Protein AF-A0A6I9MVF2-F1 (afdb_monomer_lite)

Sequence (99 aa):
SSSLHQGVPVLIVGHHILYGKQVKLEKPFAVLTKHSSHLQDIQGCRDSDNENNDVPQLPMETKQPGAPSTSYCVTAFIKRKLIFKTRPKPIITNVPKKL

pLDDT: mean 75.48, std 20.8, range [39.34, 98.25]

InterPro domains:
  IPR018607 Chromosome transmission fidelity protein 8 [PF09696] (10-91)

Foldseek 3Di:
DDDPPPAFDWDDDPQWIFTWHKDFDPDKDWDKDKDKPDDDPPDDDDDDDDDDDDDPDDDDDPPPPDDTDIDIDGDDIGGMDIDGPDDTDGNDPPDPDDD

Organism: NCBI:txid8208

Radius of gyration: 30.22 Å; chains: 1; bounding box: 76×67×52 Å

Structure (mmCIF, N/CA/C/O backbone):
data_AF-A0A6I9MVF2-F1
#
_entry.id   AF-A0A6I9MVF2-F1
#
loop_
_atom_site.group_PDB
_atom_site.id
_atom_site.type_symbol
_atom_site.label_atom_id
_atom_site.label_alt_id
_atom_site.label_comp_id
_atom_site.label_asym_id
_atom_site.label_entity_id
_atom_site.label_seq_id
_atom_site.pdbx_PDB_ins_code
_atom_site.Cartn_x
_atom_site.Cartn_y
_atom_site.Cartn_z
_atom_site.occupancy
_atom_site.B_iso_or_equiv
_atom_site.auth_seq_id
_atom_site.auth_comp_id
_atom_site.auth_asym_id
_atom_site.auth_atom_id
_atom_site.pdbx_PDB_model_num
ATOM 1 N N . SER A 1 1 ? -28.853 -15.454 -2.340 1.00 40.59 1 SER A N 1
ATOM 2 C CA . SER A 1 1 ? -27.614 -15.798 -1.612 1.00 40.59 1 SER A CA 1
ATOM 3 C C . SER A 1 1 ? -26.474 -15.619 -2.603 1.00 40.59 1 SER A C 1
ATOM 5 O O . SER A 1 1 ? -26.489 -16.326 -3.591 1.00 40.59 1 SER A O 1
ATOM 7 N N . SER A 1 2 ? -25.606 -14.609 -2.574 1.00 39.34 2 SER A N 1
ATOM 8 C CA . SER A 1 2 ? -24.815 -14.080 -1.460 1.00 39.34 2 SER A CA 1
ATOM 9 C C . SER A 1 2 ? -24.385 -12.629 -1.728 1.00 39.34 2 SER A C 1
ATOM 11 O O . SER A 1 2 ? -23.918 -12.302 -2.818 1.00 39.34 2 SER A O 1
ATOM 13 N N . SER A 1 3 ? -24.488 -11.783 -0.710 1.00 44.69 3 SER A N 1
ATOM 14 C CA . SER A 1 3 ? -23.910 -10.443 -0.630 1.00 44.69 3 SER A CA 1
ATOM 15 C C . SER A 1 3 ? -22.409 -10.447 -0.959 1.00 44.69 3 SER A C 1
ATOM 17 O O . SER A 1 3 ? -21.594 -10.900 -0.150 1.00 44.69 3 SER A O 1
ATOM 19 N N . LEU A 1 4 ? -22.015 -9.917 -2.123 1.00 45.94 4 LEU A N 1
ATOM 20 C CA . LEU A 1 4 ? -20.645 -9.435 -2.290 1.00 45.94 4 LEU A CA 1
ATOM 21 C C . LEU A 1 4 ? -20.443 -8.347 -1.237 1.00 45.94 4 LEU A C 1
ATOM 23 O O . LEU A 1 4 ? -21.151 -7.345 -1.225 1.00 45.94 4 LEU A O 1
ATOM 27 N N . HIS A 1 5 ? -19.525 -8.599 -0.313 1.00 49.34 5 HIS A N 1
ATOM 28 C CA . HIS A 1 5 ? -19.193 -7.728 0.802 1.00 49.34 5 HIS A CA 1
ATOM 29 C C . HIS A 1 5 ? -18.634 -6.406 0.252 1.00 49.34 5 HIS A C 1
ATOM 31 O O . HIS A 1 5 ? -17.425 -6.266 0.057 1.00 49.34 5 HIS A O 1
ATOM 37 N N . GLN A 1 6 ? -19.517 -5.455 -0.060 1.00 56.88 6 GLN A N 1
ATOM 38 C CA . GLN A 1 6 ? -19.155 -4.116 -0.510 1.00 56.88 6 GLN A CA 1
ATOM 39 C C . GLN A 1 6 ? -18.245 -3.482 0.551 1.00 56.88 6 GLN A C 1
ATOM 41 O O . GLN A 1 6 ? -18.665 -3.244 1.680 1.00 56.88 6 GLN A O 1
ATOM 46 N N . GLY A 1 7 ? -16.977 -3.256 0.202 1.00 74.62 7 GLY A N 1
ATOM 47 C CA . GLY A 1 7 ? -16.018 -2.543 1.053 1.00 74.62 7 GLY A CA 1
ATOM 48 C C . GLY A 1 7 ? -14.842 -3.359 1.598 1.00 74.62 7 GLY A C 1
ATOM 49 O O . GLY A 1 7 ? -13.948 -2.767 2.205 1.00 74.62 7 GLY A O 1
ATOM 50 N N . VAL A 1 8 ? -14.771 -4.676 1.369 1.00 86.75 8 VAL A N 1
ATOM 51 C CA . VAL A 1 8 ? -13.566 -5.459 1.709 1.00 86.75 8 VAL A CA 1
ATOM 52 C C . VAL A 1 8 ? -12.572 -5.393 0.541 1.00 86.75 8 VAL A C 1
ATOM 54 O O . VAL A 1 8 ? -12.904 -5.854 -0.550 1.00 86.75 8 VAL A O 1
ATOM 57 N N . PRO A 1 9 ? -11.357 -4.837 0.718 1.00 94.06 9 PRO A N 1
ATOM 58 C CA . PRO A 1 9 ? -10.376 -4.770 -0.359 1.00 94.06 9 PRO A CA 1
ATOM 59 C C . PRO A 1 9 ? -9.879 -6.172 -0.730 1.00 94.06 9 PRO A C 1
ATOM 61 O O . PRO A 1 9 ? -9.572 -6.988 0.143 1.00 94.06 9 PRO A O 1
ATOM 64 N N . VAL A 1 10 ? -9.748 -6.422 -2.030 1.00 93.50 10 VAL A N 1
ATOM 65 C CA . VAL A 1 10 ? -9.241 -7.676 -2.597 1.00 93.50 10 VAL A CA 1
ATOM 66 C C . VAL A 1 10 ? -7.981 -7.373 -3.401 1.00 93.50 10 VAL A C 1
ATOM 68 O O . VAL A 1 10 ? -7.967 -6.434 -4.192 1.00 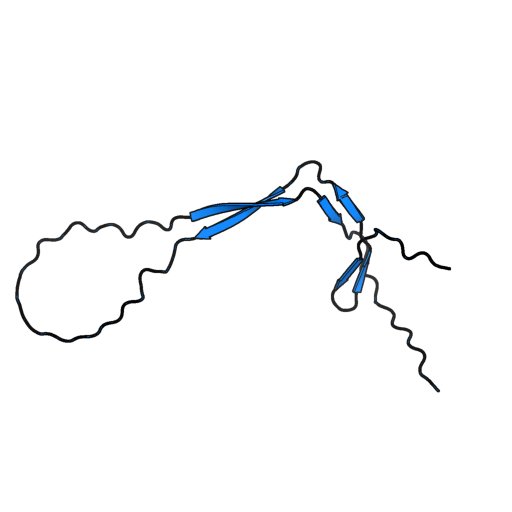93.50 10 VAL A O 1
ATOM 71 N N . LEU A 1 11 ? -6.926 -8.156 -3.187 1.00 94.69 11 LEU A N 1
ATOM 72 C CA . LEU A 1 11 ? -5.675 -8.082 -3.936 1.00 94.69 11 LEU A CA 1
ATOM 73 C C . LEU A 1 11 ? -5.453 -9.406 -4.666 1.00 94.69 11 LEU A C 1
ATOM 75 O O . LEU A 1 11 ? -5.470 -10.469 -4.045 1.00 94.69 11 LEU A O 1
ATOM 79 N N . ILE A 1 12 ? -5.238 -9.329 -5.977 1.00 95.06 12 ILE A N 1
ATOM 80 C CA . ILE A 1 12 ? -4.952 -10.477 -6.839 1.00 95.06 12 ILE A CA 1
ATOM 81 C C . ILE A 1 12 ? -3.511 -10.344 -7.332 1.00 95.06 12 ILE A C 1
ATOM 83 O O . ILE A 1 12 ? -3.153 -9.319 -7.908 1.00 95.06 12 ILE A O 1
ATOM 87 N N . VAL A 1 13 ? -2.684 -11.363 -7.086 1.00 93.69 13 VAL A N 1
ATOM 88 C CA . VAL A 1 13 ? -1.282 -11.411 -7.535 1.00 93.69 13 VAL A CA 1
ATOM 89 C C . VAL A 1 13 ? -0.981 -12.806 -8.069 1.00 93.69 13 VAL A C 1
ATOM 91 O O . VAL A 1 13 ? -0.997 -13.789 -7.322 1.00 93.69 13 VAL A O 1
ATOM 94 N N . GLY A 1 14 ? -0.715 -12.901 -9.373 1.00 91.06 14 GLY A N 1
ATOM 95 C CA . GLY A 1 14 ? -0.625 -14.189 -10.063 1.00 91.06 14 GLY A CA 1
ATOM 96 C C . GLY A 1 14 ? -1.903 -15.013 -9.860 1.00 91.06 14 GLY A C 1
ATOM 97 O O . GLY A 1 14 ? -3.004 -14.511 -10.055 1.00 91.06 14 GLY A O 1
ATOM 98 N N . HIS A 1 15 ? -1.755 -16.261 -9.404 1.00 91.38 15 HIS A N 1
ATOM 99 C CA . HIS A 1 15 ? -2.862 -17.188 -9.112 1.00 91.38 15 HIS A CA 1
ATOM 100 C C . HIS A 1 15 ? -3.414 -17.084 -7.681 1.00 91.38 15 HIS A C 1
ATOM 102 O O . HIS A 1 15 ? -4.144 -17.974 -7.233 1.00 91.38 15 HIS A O 1
ATOM 108 N N . HIS A 1 16 ? -3.048 -16.040 -6.936 1.00 91.50 16 HIS A N 1
ATOM 109 C CA . HIS A 1 16 ? -3.450 -15.889 -5.546 1.00 91.50 16 HIS A CA 1
ATOM 110 C C . HIS A 1 16 ? -4.431 -14.743 -5.332 1.00 91.50 16 HIS A C 1
ATOM 112 O O . HIS A 1 16 ? -4.282 -13.664 -5.904 1.00 91.50 16 HIS A O 1
ATOM 118 N N . ILE A 1 17 ? -5.373 -14.962 -4.416 1.00 94.50 17 ILE A N 1
ATOM 119 C CA . ILE A 1 17 ? -6.295 -13.952 -3.905 1.00 94.50 17 ILE A CA 1
ATOM 120 C C . ILE A 1 17 ? -6.041 -13.699 -2.415 1.00 94.50 17 ILE A C 1
ATOM 122 O O . ILE A 1 17 ? -5.945 -14.630 -1.607 1.00 94.50 17 ILE A O 1
ATOM 126 N N . LEU A 1 18 ? -5.940 -12.422 -2.049 1.00 94.81 18 LEU A N 1
ATOM 127 C CA . LEU A 1 18 ? -5.843 -11.955 -0.673 1.00 94.81 18 LEU A CA 1
ATOM 128 C C . LEU A 1 18 ? -7.023 -11.039 -0.360 1.00 94.81 18 LEU A C 1
ATOM 130 O O . LEU A 1 18 ? -7.311 -10.093 -1.090 1.00 94.81 18 LEU A O 1
ATOM 134 N N . TYR A 1 19 ? -7.657 -11.289 0.780 1.00 93.44 19 TYR A N 1
ATOM 135 C CA . TYR A 1 19 ? -8.687 -10.418 1.334 1.00 93.44 19 TYR A CA 1
ATOM 136 C C . TYR A 1 19 ? -8.067 -9.567 2.433 1.00 93.44 19 TYR A C 1
ATOM 138 O O . TYR A 1 19 ? -7.398 -10.084 3.337 1.00 93.44 19 TYR A O 1
ATOM 146 N N . GLY A 1 20 ? -8.257 -8.259 2.329 1.00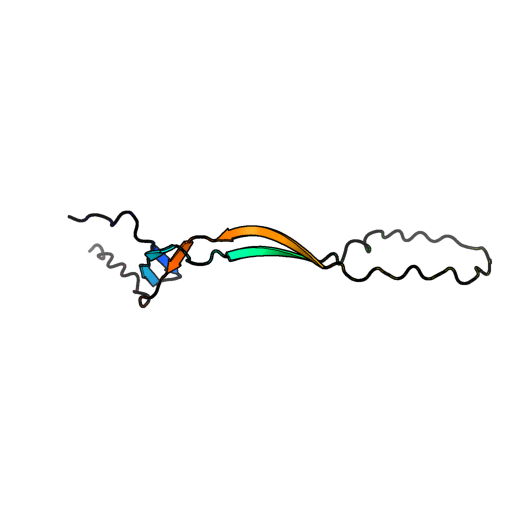 94.06 20 GLY A N 1
ATOM 147 C CA . GLY A 1 20 ? -7.652 -7.290 3.225 1.00 94.06 20 GLY A CA 1
ATOM 148 C C . GLY A 1 20 ? -8.669 -6.481 4.013 1.00 94.06 20 GLY A C 1
ATOM 149 O O . GLY A 1 20 ? -9.863 -6.762 4.028 1.00 94.06 20 GLY A O 1
ATOM 150 N N . LYS A 1 21 ? -8.177 -5.423 4.653 1.00 94.06 21 LYS A N 1
ATOM 151 C CA . LYS A 1 21 ? -8.997 -4.395 5.304 1.00 94.06 21 LYS A CA 1
ATOM 152 C C . LYS A 1 21 ? -8.386 -3.012 5.144 1.00 94.06 21 LYS A C 1
ATOM 154 O O . LYS A 1 21 ? -7.162 -2.881 5.121 1.00 94.06 21 LYS A O 1
ATOM 159 N N . GLN A 1 22 ? -9.222 -1.982 5.099 1.00 94.56 22 GLN A N 1
ATOM 160 C CA . GLN A 1 22 ? -8.765 -0.597 5.166 1.00 94.56 22 GLN A CA 1
ATOM 161 C C . GLN A 1 22 ? -8.544 -0.174 6.621 1.00 94.56 22 GLN A C 1
ATOM 163 O O . GLN A 1 22 ? -9.372 -0.442 7.488 1.00 94.56 22 GLN A O 1
ATOM 168 N N . VAL A 1 23 ? -7.436 0.513 6.893 1.00 95.56 23 VAL A N 1
ATOM 169 C CA . VAL A 1 23 ? -7.089 1.027 8.224 1.00 95.56 23 VAL A CA 1
ATOM 170 C C . VAL A 1 23 ? -6.632 2.478 8.106 1.00 95.56 23 VAL A C 1
ATOM 172 O O . VAL A 1 23 ? -5.813 2.805 7.245 1.00 95.56 23 VAL A O 1
ATOM 175 N N . LYS A 1 24 ? -7.155 3.358 8.969 1.00 97.00 24 LYS A N 1
ATOM 176 C CA . LYS A 1 24 ? -6.674 4.740 9.105 1.00 97.00 24 LYS A CA 1
ATOM 177 C C . LYS A 1 24 ? -5.327 4.733 9.826 1.00 97.00 24 LYS A C 1
ATOM 179 O O . LYS A 1 24 ? -5.163 4.033 10.819 1.00 97.00 24 LYS A O 1
ATOM 184 N N . LEU A 1 25 ? -4.368 5.487 9.308 1.00 97.31 25 LEU A N 1
ATOM 185 C CA . LEU A 1 25 ? -3.071 5.650 9.948 1.00 97.31 25 LEU A CA 1
ATOM 186 C C . LEU A 1 25 ? -3.192 6.678 11.071 1.00 97.31 25 LEU A C 1
ATOM 188 O O . LEU A 1 25 ? -3.716 7.768 10.846 1.00 97.31 25 LEU A O 1
ATOM 192 N N . GLU A 1 26 ? -2.702 6.326 12.258 1.00 97.19 26 GLU A N 1
ATOM 193 C CA . GLU A 1 26 ? -2.604 7.249 13.393 1.00 97.19 26 GLU A CA 1
ATOM 194 C C . GLU A 1 26 ? -1.656 8.410 13.068 1.00 97.19 26 GLU A C 1
ATOM 196 O O . GLU A 1 26 ? -1.995 9.571 13.276 1.00 97.19 26 GLU A O 1
ATOM 201 N N . LYS A 1 27 ? -0.523 8.096 12.430 1.00 97.69 27 LYS A N 1
ATOM 202 C CA . LYS A 1 27 ? 0.428 9.064 11.883 1.00 97.69 27 LYS A CA 1
ATOM 203 C C . LYS A 1 27 ? 0.464 8.955 10.351 1.00 97.69 27 LYS A C 1
ATOM 205 O O . LYS A 1 27 ? 0.967 7.951 9.841 1.00 97.69 27 LYS A O 1
ATOM 210 N N . PRO A 1 28 ? -0.095 9.928 9.605 1.00 98.00 28 PRO A N 1
ATOM 211 C CA . PRO A 1 28 ? -0.023 9.948 8.145 1.00 98.00 28 PRO A CA 1
ATOM 212 C C . PRO A 1 28 ? 1.418 10.041 7.630 1.00 98.00 28 PRO A C 1
ATOM 214 O O . PRO A 1 28 ? 2.275 10.631 8.286 1.00 98.00 28 PRO A O 1
ATOM 217 N N . PHE A 1 29 ? 1.665 9.513 6.431 1.00 98.00 29 PHE A N 1
ATOM 218 C CA . PHE A 1 29 ? 2.962 9.633 5.755 1.00 98.00 29 PHE A CA 1
ATOM 219 C C . PHE A 1 29 ? 2.902 10.686 4.654 1.00 98.00 29 PHE A C 1
ATOM 221 O O . PHE A 1 29 ? 1.929 10.725 3.905 1.00 98.00 29 PHE A O 1
ATOM 228 N N . ALA A 1 30 ? 3.943 11.504 4.525 1.00 97.94 30 ALA A N 1
ATOM 229 C CA . ALA A 1 30 ? 4.160 12.314 3.332 1.00 97.94 30 ALA A CA 1
ATOM 230 C C . ALA A 1 30 ? 4.941 11.494 2.297 1.00 97.94 30 ALA A C 1
ATOM 232 O O . ALA A 1 30 ? 5.867 10.764 2.650 1.00 97.94 30 ALA A O 1
ATOM 233 N N . VAL A 1 31 ? 4.567 11.611 1.028 1.00 97.94 31 VAL A N 1
ATOM 234 C CA . VAL A 1 31 ? 5.317 11.061 -0.102 1.00 97.94 31 VAL A CA 1
ATOM 235 C C . VAL A 1 31 ? 6.235 12.160 -0.614 1.00 97.94 31 VAL A C 1
ATOM 237 O O . VAL A 1 31 ? 5.762 13.252 -0.925 1.00 97.94 31 VAL A O 1
ATOM 240 N N . LEU A 1 32 ? 7.538 11.882 -0.661 1.00 97.62 32 LEU A N 1
ATOM 241 C CA . LEU A 1 32 ? 8.549 12.803 -1.165 1.00 97.62 32 LEU A CA 1
ATOM 242 C C . LEU A 1 32 ? 9.152 12.225 -2.444 1.00 97.62 32 LEU A C 1
ATOM 244 O O . LEU A 1 32 ? 9.638 11.094 -2.443 1.00 97.62 32 LEU A O 1
ATOM 248 N N . THR A 1 33 ? 9.153 13.009 -3.514 1.00 96.44 33 THR A N 1
ATOM 249 C CA . THR A 1 33 ? 9.818 12.669 -4.772 1.00 96.44 33 THR A CA 1
ATOM 250 C C . THR A 1 33 ? 11.168 13.365 -4.818 1.00 96.44 33 THR A C 1
ATOM 252 O O . THR A 1 33 ? 11.241 14.585 -4.682 1.00 96.44 33 THR A O 1
ATOM 255 N N . LYS A 1 34 ? 12.239 12.587 -4.991 1.00 93.81 34 LYS A N 1
ATOM 256 C CA . LYS A 1 34 ? 13.598 13.106 -5.169 1.00 93.81 34 LYS A CA 1
ATOM 257 C C . LYS A 1 34 ? 13.777 13.616 -6.596 1.00 93.81 34 LYS A C 1
ATOM 259 O O . LYS A 1 34 ? 13.473 12.897 -7.544 1.00 93.81 34 LYS A O 1
ATOM 264 N N . HIS A 1 35 ? 14.356 14.798 -6.734 1.00 89.25 35 HIS A N 1
ATOM 265 C CA . HIS A 1 35 ? 14.853 15.342 -7.987 1.00 89.25 35 HIS A CA 1
ATOM 266 C C . HIS A 1 35 ? 16.375 15.480 -7.876 1.00 89.25 35 HIS A C 1
ATOM 268 O O . HIS A 1 35 ? 16.888 16.148 -6.976 1.00 89.25 35 HIS A O 1
ATOM 274 N N . SER A 1 36 ? 17.105 14.799 -8.757 1.00 85.44 36 SER A N 1
ATOM 275 C CA . SER A 1 36 ? 18.551 14.969 -8.909 1.00 85.44 36 SER A CA 1
ATOM 276 C C . SER A 1 36 ? 18.823 15.718 -10.202 1.00 85.44 36 SER A C 1
ATOM 278 O O . SER A 1 36 ? 18.562 15.186 -11.282 1.00 85.44 36 SER A O 1
ATOM 280 N N . SER A 1 37 ? 19.363 16.926 -10.102 1.00 70.75 37 SER A N 1
ATOM 281 C CA . SER A 1 37 ? 19.874 17.665 -11.256 1.00 70.75 37 SER A CA 1
ATOM 282 C C . SER A 1 37 ? 21.247 17.096 -11.600 1.00 70.75 37 SER A C 1
ATOM 284 O O . SER A 1 37 ? 22.268 17.530 -11.075 1.00 70.75 37 SER A O 1
ATOM 286 N N . HIS A 1 38 ? 21.276 16.055 -12.424 1.00 66.38 38 HIS A 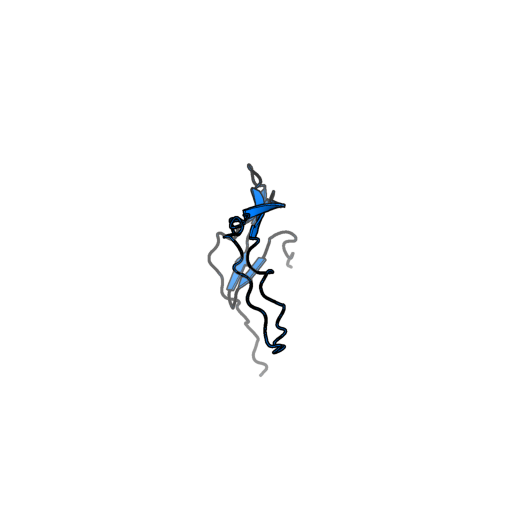N 1
ATOM 287 C CA . HIS A 1 38 ? 22.502 15.596 -13.061 1.00 66.38 38 HIS A CA 1
ATOM 288 C C . HIS A 1 38 ? 22.137 15.122 -14.470 1.00 66.38 38 HIS A C 1
ATOM 290 O O . HIS A 1 38 ? 21.302 14.231 -14.605 1.00 66.38 38 HIS A O 1
ATOM 296 N N . LEU A 1 39 ? 22.799 15.706 -15.480 1.00 61.97 39 LEU A N 1
ATOM 297 C CA . LEU A 1 39 ? 22.729 15.433 -16.931 1.00 61.97 39 LEU A CA 1
ATOM 298 C C . LEU A 1 39 ? 21.740 16.265 -17.774 1.00 61.97 39 LEU A C 1
ATOM 300 O O . LEU A 1 39 ? 20.791 15.702 -18.308 1.00 61.97 39 LEU A O 1
ATOM 304 N N . GLN A 1 40 ? 22.017 17.560 -17.997 1.00 55.81 40 GLN A N 1
ATOM 305 C CA . GLN A 1 40 ? 21.602 18.265 -19.234 1.00 55.81 40 GLN A CA 1
ATOM 306 C C . GLN A 1 40 ? 22.647 19.271 -19.783 1.00 55.81 40 GLN A C 1
ATOM 308 O O . GLN A 1 40 ? 22.281 20.148 -20.551 1.00 55.81 40 GLN A O 1
ATOM 313 N N . ASP A 1 41 ? 23.946 19.117 -19.481 1.00 51.47 41 ASP A N 1
ATOM 314 C CA . ASP A 1 41 ? 25.010 19.980 -20.052 1.00 51.47 41 ASP A CA 1
ATOM 315 C C . ASP A 1 41 ? 25.926 19.263 -21.066 1.00 51.47 41 ASP A C 1
ATOM 317 O O . ASP A 1 41 ? 27.014 19.740 -21.371 1.00 51.47 41 ASP A O 1
ATOM 321 N N . ILE A 1 42 ? 25.512 18.119 -21.627 1.00 59.69 42 ILE A N 1
ATOM 322 C CA . ILE A 1 42 ? 26.207 17.519 -22.782 1.00 59.69 42 ILE A CA 1
ATOM 323 C C . ILE A 1 42 ? 25.179 17.134 -23.848 1.00 59.69 42 ILE A C 1
ATOM 325 O O . ILE A 1 42 ? 24.818 15.973 -23.995 1.00 59.69 42 ILE A O 1
ATOM 329 N N . GLN A 1 43 ? 24.695 18.128 -24.594 1.00 52.72 43 GLN A N 1
ATOM 330 C CA . GLN A 1 43 ? 24.157 17.920 -25.940 1.00 52.72 43 GLN A CA 1
ATOM 331 C C . GLN A 1 43 ? 24.321 19.211 -26.753 1.00 52.72 43 GLN A C 1
ATOM 333 O O . GLN A 1 43 ? 23.506 20.125 -26.688 1.00 52.72 43 GLN A O 1
ATOM 338 N N . GLY A 1 44 ? 25.406 19.273 -27.521 1.00 39.72 44 GLY A N 1
ATOM 339 C CA . GLY A 1 44 ? 25.727 20.386 -28.409 1.00 39.72 44 GLY A CA 1
ATOM 340 C C . GLY A 1 44 ? 26.956 20.084 -29.257 1.00 39.72 44 GLY A C 1
ATOM 341 O O . GLY A 1 44 ? 27.927 20.825 -29.235 1.00 39.72 44 GLY A O 1
ATOM 342 N N . CYS A 1 45 ? 26.924 18.952 -29.954 1.00 51.66 45 CYS A N 1
ATOM 343 C CA . CYS A 1 45 ? 27.868 18.571 -30.996 1.00 51.66 45 CYS A CA 1
ATOM 344 C C . CYS A 1 45 ? 27.789 19.579 -32.153 1.00 51.66 45 CYS A C 1
ATOM 346 O O . CYS A 1 45 ? 26.773 19.653 -32.845 1.00 51.66 45 CYS A O 1
ATOM 348 N N . ARG A 1 46 ? 28.870 20.325 -32.377 1.00 43.62 46 ARG A N 1
ATOM 349 C CA . ARG A 1 46 ? 29.224 20.869 -33.689 1.00 43.62 46 ARG A CA 1
ATOM 350 C C . ARG A 1 46 ? 30.731 20.737 -33.857 1.00 43.62 46 ARG A C 1
ATOM 352 O O . ARG A 1 46 ? 31.484 21.585 -33.393 1.00 43.62 46 ARG A O 1
ATOM 359 N N . ASP A 1 47 ? 31.124 19.655 -34.518 1.00 44.06 47 ASP A N 1
ATOM 360 C CA . ASP A 1 47 ? 32.391 19.576 -35.232 1.00 44.06 47 ASP A CA 1
ATOM 361 C C . ASP A 1 47 ? 32.347 20.641 -36.333 1.00 44.06 47 ASP A C 1
ATOM 363 O O . ASP A 1 47 ? 31.446 20.637 -37.175 1.00 44.06 47 ASP A O 1
ATOM 367 N N . SER A 1 48 ? 33.258 21.607 -36.285 1.00 55.22 48 SER A N 1
ATOM 368 C CA . SER A 1 48 ? 33.521 22.485 -37.419 1.00 55.22 48 SER A CA 1
ATOM 369 C C . SER A 1 48 ? 34.963 22.954 -37.316 1.00 55.22 48 SER A C 1
ATOM 371 O O . SER A 1 48 ? 35.294 23.844 -36.534 1.00 55.22 48 SER A O 1
ATOM 373 N N . ASP A 1 49 ? 35.806 22.288 -38.093 1.00 48.75 49 ASP A N 1
ATOM 374 C CA . ASP A 1 49 ? 37.214 22.591 -38.294 1.00 48.75 49 ASP A CA 1
ATOM 375 C C . ASP A 1 49 ? 37.376 24.054 -38.733 1.00 48.75 49 ASP A C 1
ATOM 377 O O . ASP A 1 49 ? 36.790 24.471 -39.735 1.00 48.75 49 ASP A O 1
ATOM 381 N N . ASN A 1 50 ? 38.158 24.851 -38.000 1.00 54.31 50 ASN A N 1
ATOM 382 C CA . ASN A 1 50 ? 38.696 26.097 -38.540 1.00 54.31 50 ASN A CA 1
ATOM 383 C C . ASN A 1 50 ? 40.033 26.453 -37.882 1.00 54.31 50 ASN A C 1
ATOM 385 O O . ASN A 1 50 ? 40.151 26.511 -36.658 1.00 54.31 50 ASN A O 1
ATOM 389 N N . GLU A 1 51 ? 41.033 26.659 -38.732 1.00 49.47 51 GLU A N 1
ATOM 390 C CA . GLU A 1 51 ? 42.437 26.855 -38.397 1.00 49.47 51 GLU A CA 1
ATOM 391 C C . GLU A 1 51 ? 42.761 28.252 -37.836 1.00 49.47 51 GLU A C 1
ATOM 393 O O . GLU A 1 51 ? 42.118 29.246 -38.170 1.00 49.47 51 GLU A O 1
ATOM 398 N N . ASN A 1 52 ? 43.878 28.291 -37.094 1.00 51.03 52 ASN A N 1
ATOM 399 C CA . ASN A 1 52 ? 44.730 29.432 -36.736 1.00 51.03 52 ASN A CA 1
ATOM 400 C C . ASN A 1 52 ? 44.157 30.494 -35.779 1.00 51.03 52 ASN A C 1
ATOM 402 O O . ASN A 1 52 ? 43.184 31.174 -36.083 1.00 51.03 52 ASN A O 1
ATOM 406 N N . ASN A 1 53 ? 44.835 30.681 -34.637 1.00 49.72 53 ASN A N 1
ATOM 407 C CA . ASN A 1 53 ? 45.478 31.936 -34.203 1.00 49.72 53 ASN A CA 1
ATOM 408 C C . ASN A 1 53 ? 46.052 31.770 -32.775 1.00 49.72 53 ASN A C 1
ATOM 410 O O . ASN A 1 53 ? 45.312 31.530 -31.821 1.00 49.72 53 ASN A O 1
ATOM 414 N N . ASP A 1 54 ? 47.374 31.918 -32.643 1.00 54.72 54 ASP A N 1
ATOM 415 C CA . ASP A 1 54 ? 48.122 31.965 -31.381 1.00 54.72 54 ASP A CA 1
ATOM 416 C C . ASP A 1 54 ? 47.682 33.139 -30.488 1.00 54.72 54 ASP A C 1
ATOM 418 O O . ASP A 1 54 ? 47.925 34.303 -30.811 1.00 54.72 54 ASP A O 1
ATOM 422 N N . VAL A 1 55 ? 47.103 32.841 -29.319 1.00 60.53 55 VAL A N 1
ATOM 423 C CA . VAL A 1 55 ? 46.975 33.793 -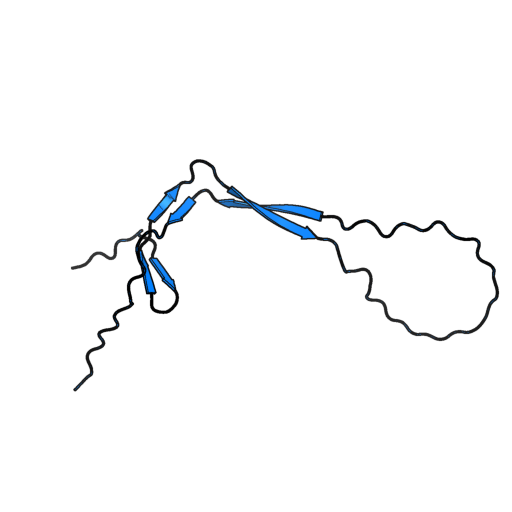28.203 1.00 60.53 55 VAL A CA 1
ATOM 424 C C . VAL A 1 55 ? 47.166 33.035 -26.881 1.00 60.53 55 VAL A C 1
ATOM 426 O O . VAL A 1 55 ? 46.338 32.180 -26.560 1.00 60.53 55 VAL A O 1
ATOM 429 N N . PRO A 1 56 ? 48.198 33.329 -26.064 1.00 48.97 56 PRO A N 1
ATOM 430 C CA . PRO A 1 56 ? 48.305 32.769 -24.720 1.00 48.97 56 PRO A CA 1
ATOM 431 C C . PRO A 1 56 ? 47.225 33.394 -23.824 1.00 48.97 56 PRO A C 1
ATOM 433 O O . PRO A 1 56 ? 47.380 34.506 -23.318 1.00 48.97 56 PRO A O 1
ATOM 436 N N . GLN A 1 57 ? 46.099 32.701 -23.645 1.00 47.19 57 GLN A N 1
ATOM 437 C CA . GLN A 1 57 ? 45.097 33.073 -22.648 1.00 47.19 57 GLN A CA 1
ATOM 438 C C . GLN A 1 57 ? 45.592 32.684 -21.250 1.00 47.19 57 GLN A C 1
ATOM 440 O O . GLN A 1 57 ? 45.886 31.523 -20.968 1.00 47.19 57 GLN A O 1
ATOM 445 N N . LEU A 1 58 ? 45.685 33.689 -20.378 1.00 48.53 58 LEU A N 1
ATOM 446 C CA . LEU A 1 58 ? 45.887 33.556 -18.934 1.00 48.53 58 LEU A CA 1
ATOM 447 C C . LEU A 1 58 ? 44.844 32.583 -18.342 1.00 48.53 58 LEU A C 1
ATOM 449 O O . LEU A 1 58 ? 43.715 32.566 -18.838 1.00 48.53 58 LEU A O 1
ATOM 453 N N . PRO A 1 59 ? 45.158 31.799 -17.288 1.00 46.66 59 PRO A N 1
ATOM 454 C CA . PRO A 1 59 ? 44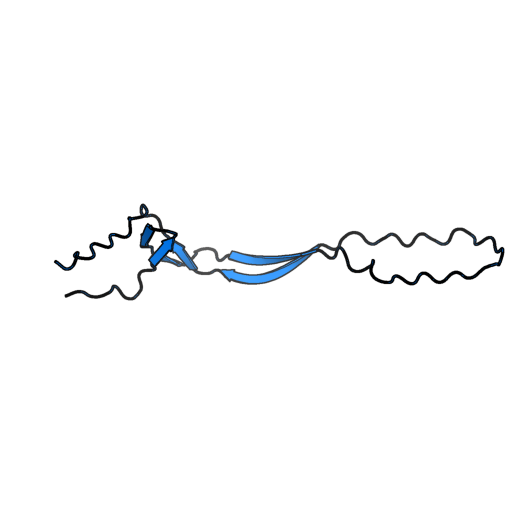.226 30.815 -16.748 1.00 46.66 59 PRO A CA 1
ATOM 455 C C . PRO A 1 59 ? 43.002 31.533 -16.170 1.00 46.66 59 PRO A C 1
ATOM 457 O O . PRO A 1 59 ? 43.060 32.123 -15.091 1.00 46.66 59 PRO A O 1
ATOM 460 N N . MET A 1 60 ? 41.904 31.524 -16.925 1.00 57.16 60 MET A N 1
ATOM 461 C CA . MET A 1 60 ? 40.599 31.981 -16.467 1.00 57.16 60 MET A CA 1
ATOM 462 C C . MET A 1 60 ? 40.164 31.139 -15.268 1.00 57.16 60 MET A C 1
ATOM 464 O O . MET A 1 60 ? 40.310 29.917 -15.276 1.00 57.16 60 MET A O 1
ATOM 468 N N . GLU A 1 61 ? 39.615 31.806 -14.251 1.00 53.69 61 GLU A N 1
ATOM 469 C CA . GLU A 1 61 ? 38.998 31.179 -13.085 1.00 53.69 61 GLU A CA 1
ATOM 470 C C . GLU A 1 61 ? 38.103 30.006 -13.490 1.00 53.69 61 GLU A C 1
ATOM 472 O O . GLU A 1 61 ? 37.102 30.162 -14.198 1.00 53.69 61 GLU A O 1
ATOM 477 N N . THR A 1 62 ? 38.450 28.818 -13.000 1.00 53.41 62 THR A N 1
ATOM 478 C CA . THR A 1 62 ? 37.628 27.622 -13.121 1.00 53.41 62 THR A CA 1
ATOM 479 C C . THR A 1 62 ? 36.314 27.865 -12.381 1.00 53.41 62 THR A C 1
ATOM 481 O O . THR A 1 62 ? 36.227 27.689 -11.164 1.00 53.41 62 THR A O 1
ATOM 484 N N . LYS A 1 63 ? 35.263 28.259 -13.110 1.00 53.22 63 LYS A N 1
ATOM 485 C CA . LYS A 1 63 ? 33.885 28.097 -12.641 1.00 53.22 63 LYS A CA 1
ATOM 486 C C . LYS A 1 63 ? 33.713 26.624 -12.286 1.00 53.22 63 LYS A C 1
ATOM 488 O O . LYS A 1 63 ? 33.730 25.763 -13.161 1.00 53.22 63 LYS A O 1
ATOM 493 N N . GLN A 1 64 ? 33.626 26.346 -10.991 1.00 59.50 64 GLN A N 1
ATOM 494 C CA . GLN A 1 64 ? 33.442 24.998 -10.479 1.00 59.50 64 GLN A CA 1
ATOM 495 C C . GLN A 1 64 ? 32.176 24.398 -11.113 1.00 59.50 64 GLN A C 1
ATOM 497 O O . GLN A 1 64 ? 31.129 25.053 -11.070 1.00 59.50 64 GLN A O 1
ATOM 502 N N . PRO A 1 65 ? 32.231 23.190 -11.702 1.00 54.34 65 PRO A N 1
ATOM 503 C CA . PRO A 1 65 ? 31.024 22.486 -12.110 1.00 54.34 65 PRO A CA 1
ATOM 504 C C . PRO A 1 65 ? 30.188 22.251 -10.848 1.00 54.34 65 PRO A C 1
ATOM 506 O O . PRO A 1 65 ? 30.619 21.568 -9.917 1.00 54.34 65 PRO A O 1
ATOM 509 N N . GLY A 1 66 ? 29.042 22.929 -10.781 1.00 60.69 66 GLY A N 1
ATOM 510 C CA . GLY A 1 66 ? 28.195 22.993 -9.597 1.00 60.69 66 GLY A CA 1
ATOM 511 C C . GLY A 1 66 ? 27.857 21.600 -9.078 1.00 60.69 66 GLY A C 1
ATOM 512 O O . GLY A 1 66 ? 27.451 20.724 -9.839 1.00 60.69 66 GLY A O 1
ATOM 513 N N . ALA A 1 67 ? 28.041 21.400 -7.772 1.00 65.25 67 ALA A N 1
ATOM 514 C CA . ALA A 1 67 ? 27.689 20.159 -7.097 1.00 65.25 67 ALA A CA 1
ATOM 515 C C . ALA A 1 67 ? 26.245 19.740 -7.446 1.00 65.25 67 ALA A C 1
ATOM 517 O O . ALA A 1 67 ? 25.374 20.610 -7.567 1.00 65.25 67 ALA A O 1
ATOM 518 N N . PRO A 1 68 ? 25.956 18.431 -7.583 1.00 70.94 68 PRO A N 1
ATOM 519 C CA . PRO A 1 68 ? 24.621 17.968 -7.937 1.00 70.94 68 PRO A CA 1
ATOM 520 C C . PRO A 1 68 ? 23.609 18.461 -6.901 1.00 70.94 68 PRO A C 1
ATOM 522 O O . PRO A 1 68 ? 23.634 18.053 -5.735 1.00 70.94 68 PRO A O 1
ATOM 525 N N . SER A 1 69 ? 22.699 19.338 -7.322 1.00 80.31 69 SER A N 1
ATOM 526 C CA . SER A 1 69 ? 21.626 19.798 -6.451 1.00 80.31 69 SER A CA 1
ATOM 527 C C . SER A 1 69 ? 20.610 18.667 -6.295 1.00 80.31 69 SER A C 1
ATOM 529 O O . SER A 1 69 ? 20.004 18.185 -7.252 1.00 80.31 69 SER A O 1
ATOM 531 N N . THR A 1 70 ? 20.472 18.185 -5.061 1.00 89.75 70 THR A N 1
ATOM 532 C CA . THR A 1 70 ? 19.415 17.246 -4.683 1.00 89.75 70 THR A CA 1
ATOM 533 C C . THR A 1 70 ? 18.281 18.040 -4.060 1.00 89.75 70 THR A C 1
ATOM 535 O O . THR A 1 70 ? 18.478 18.699 -3.041 1.00 89.75 70 THR A O 1
ATOM 538 N N . SER A 1 71 ? 17.089 17.946 -4.635 1.00 92.25 71 SER A N 1
ATOM 539 C CA . SER A 1 71 ? 15.872 18.519 -4.062 1.00 92.25 71 SER A CA 1
ATOM 540 C C . SER A 1 71 ? 14.800 17.444 -3.888 1.00 92.25 71 SER A C 1
ATOM 542 O O . SER A 1 71 ? 14.857 16.374 -4.495 1.00 92.25 71 SER A O 1
ATOM 544 N N . TYR A 1 72 ? 13.835 17.696 -3.005 1.00 95.25 72 TYR A N 1
ATOM 545 C CA . TYR A 1 72 ? 12.704 16.803 -2.766 1.00 95.25 72 TYR A CA 1
ATOM 546 C C . TYR A 1 72 ? 11.408 17.606 -2.810 1.00 95.25 72 TYR A C 1
ATOM 548 O O . TYR A 1 72 ? 11.320 18.670 -2.200 1.00 95.25 72 TYR A O 1
ATOM 556 N N . CYS A 1 73 ? 10.397 17.083 -3.495 1.00 95.62 73 CYS A N 1
ATOM 557 C CA . CYS A 1 73 ? 9.061 17.667 -3.545 1.00 95.62 73 CYS A CA 1
ATOM 558 C C . CYS A 1 73 ? 8.072 16.779 -2.784 1.00 95.62 73 CYS A C 1
ATOM 560 O O . CYS A 1 73 ? 8.090 15.558 -2.944 1.00 95.62 73 CYS A O 1
ATOM 562 N N . VAL A 1 74 ? 7.199 17.371 -1.964 1.00 97.19 74 VAL A N 1
ATOM 563 C CA . VAL A 1 74 ? 6.109 16.637 -1.305 1.00 97.19 74 VAL A CA 1
ATOM 564 C C . VAL A 1 74 ? 4.965 16.463 -2.301 1.00 97.19 74 VAL A C 1
ATOM 566 O O . VAL A 1 74 ? 4.363 17.444 -2.725 1.00 97.19 74 VAL A O 1
ATOM 569 N N . THR A 1 75 ? 4.643 15.222 -2.657 1.00 97.12 75 THR A N 1
ATOM 570 C CA . THR A 1 75 ? 3.665 14.920 -3.716 1.00 97.12 75 THR A CA 1
ATOM 571 C C . THR A 1 75 ? 2.316 14.444 -3.191 1.00 97.12 75 THR A C 1
ATOM 573 O O . THR A 1 75 ? 1.296 14.672 -3.837 1.00 97.12 75 THR A O 1
ATOM 576 N N . ALA A 1 76 ? 2.268 13.801 -2.021 1.00 97.88 76 ALA A N 1
ATOM 577 C CA . ALA A 1 76 ? 1.017 13.296 -1.454 1.00 97.88 76 ALA A CA 1
ATOM 578 C C . ALA A 1 76 ? 1.084 13.073 0.064 1.00 97.88 76 ALA A C 1
ATOM 580 O O . ALA A 1 76 ? 2.160 12.971 0.647 1.00 97.88 76 ALA A O 1
ATOM 581 N N . PHE A 1 77 ? -0.087 12.903 0.692 1.00 98.00 77 PHE A N 1
ATOM 582 C CA . PHE A 1 77 ? -0.224 12.446 2.078 1.00 98.00 77 PHE A CA 1
ATOM 583 C C . PHE A 1 77 ? -1.035 11.149 2.160 1.00 98.00 77 PHE A C 1
ATOM 585 O O . PHE A 1 77 ? -2.234 11.121 1.874 1.00 98.00 77 PHE A O 1
ATOM 592 N N . ILE A 1 78 ? -0.412 10.075 2.631 1.00 98.25 78 ILE A N 1
ATOM 593 C CA . ILE A 1 78 ? -1.046 8.778 2.861 1.00 98.25 78 ILE A CA 1
ATOM 594 C C . ILE A 1 78 ? -1.666 8.776 4.263 1.00 98.25 78 ILE A C 1
ATOM 596 O O . ILE A 1 78 ? -0.963 8.725 5.270 1.00 98.25 78 ILE A O 1
ATOM 600 N N . LYS A 1 79 ? -3.003 8.810 4.335 1.00 98.06 79 LYS A N 1
ATOM 601 C CA . LYS A 1 79 ? -3.776 8.806 5.600 1.00 98.06 79 LYS A CA 1
ATOM 602 C C . LYS A 1 79 ? -4.409 7.451 5.935 1.00 98.06 79 LYS A C 1
ATOM 604 O O . LYS A 1 79 ? -4.872 7.238 7.055 1.00 98.06 79 LYS A O 1
ATOM 609 N N . ARG A 1 80 ? -4.482 6.534 4.967 1.00 97.12 80 ARG A N 1
ATOM 610 C CA . ARG A 1 80 ? -5.081 5.198 5.110 1.00 97.12 80 ARG A CA 1
ATOM 611 C C . ARG A 1 80 ? -4.223 4.169 4.381 1.00 97.12 80 ARG A C 1
ATOM 613 O O . ARG A 1 80 ? -3.563 4.516 3.407 1.00 97.12 80 ARG A O 1
ATOM 620 N N . LYS A 1 81 ? -4.258 2.917 4.834 1.00 95.75 81 LYS A N 1
ATOM 621 C CA . LYS A 1 81 ? -3.617 1.776 4.167 1.00 95.75 81 LYS A CA 1
ATOM 622 C C . LYS A 1 81 ? -4.579 0.605 4.021 1.00 95.75 81 LYS A C 1
ATOM 624 O O . LYS A 1 81 ? -5.464 0.425 4.858 1.00 95.75 81 LYS A O 1
ATOM 629 N N . LEU A 1 82 ? -4.364 -0.208 2.993 1.00 96.62 82 LEU A N 1
ATOM 630 C CA . LEU A 1 82 ? -4.977 -1.526 2.869 1.00 96.62 82 LEU A CA 1
ATOM 631 C C . LEU A 1 82 ? -4.015 -2.561 3.460 1.00 96.62 82 LEU A C 1
ATOM 633 O O . LEU A 1 82 ? -2.823 -2.546 3.168 1.00 96.62 82 LEU A O 1
ATOM 637 N N . ILE A 1 83 ? -4.514 -3.427 4.336 1.00 95.69 83 ILE A N 1
ATOM 638 C CA . ILE A 1 83 ? -3.726 -4.455 5.017 1.00 95.69 83 ILE A CA 1
ATOM 639 C C . ILE A 1 83 ? -4.214 -5.830 4.571 1.00 95.69 83 ILE A C 1
ATOM 641 O O . ILE A 1 83 ? -5.363 -6.175 4.837 1.00 95.69 83 ILE A O 1
ATOM 645 N N . PHE A 1 84 ? -3.316 -6.637 4.007 1.00 96.69 84 PHE A N 1
ATOM 646 C CA . PHE A 1 84 ? -3.550 -8.033 3.631 1.00 96.69 84 PHE A CA 1
ATOM 647 C C . PHE A 1 84 ? -2.690 -8.939 4.522 1.00 96.69 84 PHE A C 1
ATOM 649 O O . PHE A 1 84 ? -1.535 -9.208 4.221 1.00 96.69 84 PHE A O 1
ATOM 656 N N . LYS A 1 85 ? -3.224 -9.335 5.684 1.00 93.56 85 LYS A N 1
ATOM 657 C CA . LYS A 1 85 ? -2.506 -10.153 6.689 1.00 93.56 85 LYS A CA 1
ATOM 658 C C . LYS A 1 85 ? -2.761 -11.658 6.561 1.00 93.56 85 LYS A C 1
ATOM 660 O O . LYS A 1 85 ? -2.162 -12.439 7.289 1.00 93.56 85 LYS A O 1
ATOM 665 N N . THR A 1 86 ? -3.697 -12.057 5.706 1.00 92.31 86 THR A N 1
ATOM 666 C CA . THR A 1 86 ? -4.109 -13.453 5.547 1.00 92.31 86 THR A CA 1
ATOM 667 C C . THR A 1 86 ? -3.246 -14.155 4.504 1.00 92.31 86 THR A C 1
ATOM 669 O O . THR A 1 86 ? -2.729 -13.520 3.584 1.00 92.31 86 THR A O 1
ATOM 672 N N . ARG A 1 87 ? -3.075 -15.477 4.650 1.00 92.56 87 ARG A N 1
ATOM 673 C CA . ARG A 1 87 ? -2.319 -16.284 3.686 1.00 92.56 87 ARG A CA 1
ATOM 674 C C . ARG A 1 87 ? -2.979 -16.202 2.300 1.00 92.56 87 ARG A C 1
ATOM 676 O O . ARG A 1 87 ? -4.206 -16.333 2.230 1.00 92.56 87 ARG A O 1
ATOM 683 N N . PRO A 1 88 ? -2.195 -16.063 1.215 1.00 94.38 88 PRO A N 1
ATOM 684 C CA . PRO A 1 88 ? -2.727 -16.096 -0.139 1.00 94.38 88 PRO A CA 1
ATOM 685 C C . PRO A 1 88 ? -3.509 -17.389 -0.392 1.00 94.38 88 PRO A C 1
ATOM 687 O O . PRO A 1 88 ? -3.017 -18.492 -0.122 1.00 94.38 88 PRO A O 1
ATOM 690 N N . LYS A 1 89 ? -4.747 -17.251 -0.874 1.00 91.62 89 LYS A N 1
ATOM 691 C CA . LYS A 1 89 ? -5.585 -18.389 -1.261 1.00 91.62 89 LYS A CA 1
ATOM 692 C C . LYS A 1 89 ? -5.415 -18.652 -2.759 1.00 91.62 89 LYS A C 1
ATOM 694 O O . LYS A 1 89 ? -5.343 -17.680 -3.510 1.00 91.62 89 LYS A O 1
ATOM 699 N N . PRO A 1 90 ? -5.350 -19.916 -3.206 1.00 89.81 90 PRO A N 1
ATOM 700 C CA . PRO A 1 90 ? -5.371 -20.212 -4.632 1.00 89.81 90 PRO A CA 1
ATOM 701 C C . PRO A 1 90 ? -6.710 -19.770 -5.231 1.00 89.81 90 PRO A C 1
ATOM 703 O O . PRO A 1 90 ? -7.760 -19.901 -4.593 1.00 89.81 90 PRO A O 1
ATOM 706 N N . ILE A 1 91 ? -6.678 -19.255 -6.455 1.00 88.50 91 ILE A N 1
ATOM 707 C CA . ILE A 1 91 ? -7.891 -19.010 -7.233 1.00 88.50 91 ILE A CA 1
ATOM 708 C C . ILE A 1 91 ? -8.350 -20.361 -7.780 1.00 88.50 91 ILE A C 1
ATOM 710 O O . ILE A 1 91 ? -7.728 -20.925 -8.676 1.00 88.50 91 ILE A O 1
ATOM 714 N N . ILE A 1 92 ? -9.421 -20.905 -7.206 1.00 78.31 92 ILE A N 1
ATOM 715 C CA . ILE A 1 92 ? -9.988 -22.175 -7.656 1.00 78.31 92 ILE A CA 1
ATOM 716 C C . ILE A 1 92 ? -10.958 -21.882 -8.799 1.00 78.31 92 ILE A C 1
ATOM 718 O O . ILE A 1 92 ? -12.093 -21.467 -8.574 1.00 78.31 92 ILE A O 1
ATOM 722 N N . THR A 1 93 ? -10.523 -22.117 -10.032 1.00 67.50 93 THR A N 1
ATOM 723 C CA . THR A 1 93 ? -11.404 -22.173 -11.199 1.00 67.50 93 THR A CA 1
ATOM 724 C C . THR A 1 93 ? -11.926 -23.599 -11.344 1.00 67.50 93 THR A C 1
ATOM 726 O O . THR A 1 93 ? -11.440 -24.376 -12.161 1.00 67.50 93 THR A O 1
ATOM 729 N N . ASN A 1 94 ? -12.921 -23.986 -10.539 1.00 55.47 94 ASN A N 1
ATOM 730 C CA . ASN A 1 94 ? -13.647 -25.223 -10.825 1.00 55.47 94 ASN A CA 1
ATOM 731 C C . ASN A 1 94 ? -14.592 -24.941 -12.003 1.00 55.47 94 ASN A C 1
ATOM 733 O O . ASN A 1 94 ? -15.763 -24.624 -11.814 1.00 55.47 94 ASN A O 1
ATOM 737 N N . VAL A 1 95 ? -14.041 -24.937 -13.218 1.00 59.84 95 VAL A N 1
ATOM 738 C CA . VAL A 1 95 ? -14.812 -24.895 -14.462 1.00 59.84 95 VAL A CA 1
ATOM 739 C C . VAL A 1 95 ? -15.273 -26.322 -14.752 1.00 59.84 95 VAL A C 1
ATOM 741 O O . VAL A 1 95 ? -14.425 -27.176 -15.022 1.00 59.84 95 VAL A O 1
ATOM 744 N N . PRO A 1 96 ? -16.584 -26.625 -14.678 1.00 53.25 96 PRO A N 1
ATOM 745 C CA . PRO A 1 96 ? -17.089 -27.928 -15.083 1.00 53.25 96 PRO A CA 1
ATOM 746 C C . PRO A 1 96 ? -16.655 -28.183 -16.526 1.00 53.25 96 PRO A C 1
ATOM 748 O O . PRO A 1 96 ? -16.933 -27.369 -17.411 1.00 53.25 96 PRO A O 1
ATOM 751 N N . LYS A 1 97 ? -15.960 -29.296 -16.775 1.00 57.38 97 LYS A N 1
ATOM 752 C CA . LYS A 1 97 ? -15.750 -29.752 -18.149 1.00 57.38 97 LYS A CA 1
ATOM 753 C C . LYS A 1 97 ? 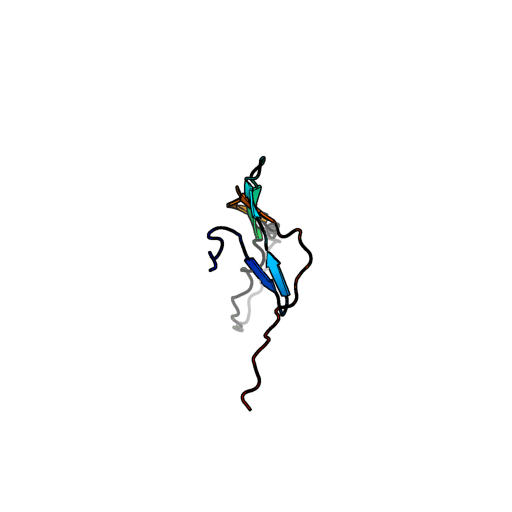-17.133 -30.084 -18.702 1.00 57.38 97 LYS A C 1
ATOM 755 O O . LYS A 1 97 ? -17.812 -30.942 -18.144 1.00 57.38 97 LYS A O 1
ATOM 760 N N . LYS A 1 98 ? -17.566 -29.373 -19.747 1.00 57.16 98 LYS A N 1
ATOM 761 C CA . LYS A 1 98 ? -18.716 -29.814 -20.540 1.00 57.16 98 LYS A CA 1
ATOM 762 C C . LYS A 1 98 ? -18.384 -31.216 -21.058 1.00 57.16 98 LYS A C 1
ATOM 764 O O . LYS A 1 98 ? -17.368 -31.372 -21.734 1.00 57.16 98 LYS A O 1
ATOM 769 N N . LEU A 1 99 ? -19.186 -32.194 -20.642 1.00 50.16 99 LEU A N 1
ATOM 770 C CA . LEU A 1 99 ? -19.303 -33.486 -21.312 1.00 50.16 99 LEU A CA 1
ATOM 771 C C . LEU A 1 99 ? -19.960 -33.277 -22.679 1.00 50.16 99 LEU A C 1
ATOM 773 O O . LEU A 1 99 ? -20.820 -32.366 -22.766 1.00 50.16 99 LEU A O 1
#

Secondary structure (DSSP, 8-state):
-----TT--EEEETTEEEE-EEEEEEEEEEEEEEEE----S----------------------------EEEEEEEEEEEEEE--SPPEE-----PPP-